Protein AF-A0A4R9PCH0-F1 (afdb_monomer)

Mean predicted aligned error: 2.51 Å

Foldseek 3Di:
DEEAEDAFDDPPDQVVDPDRQPPWDADPNDIHHTCCVRFVVLVVVLVVCVVVCCVVCVPDPDDDDYAYFHDPPHPCCCGPVVVVVVCVVVVNDDPDYDYRHRD

Nearest PDB structures (foldseek):
  1vgy-assembly1_B  TM=9.931E-01  e=7.579E-10  Neisseria meningitidis MC58
  4ppz-assembly1_A  TM=9.938E-01  e=1.295E-09  Neisseria meningitidis MC58
  4h2k-assembly1_A  TM=9.931E-01  e=4.942E-09  Haemophilus influenzae Rd KW20
  3isz-assembly1_B  TM=9.839E-01  e=6.459E-09  Haemophilus influenzae Rd KW20
  4op4-assembly2_B  TM=9.733E-01  e=1.262E-08  Vibrio cholerae O1 biovar El Tor str. N16961

pLDDT: mean 97.54, std 1.46, range [90.94, 98.81]

Radius of gyration: 16.52 Å; Cα contacts (8 Å, |Δi|>4): 116; chains: 1; b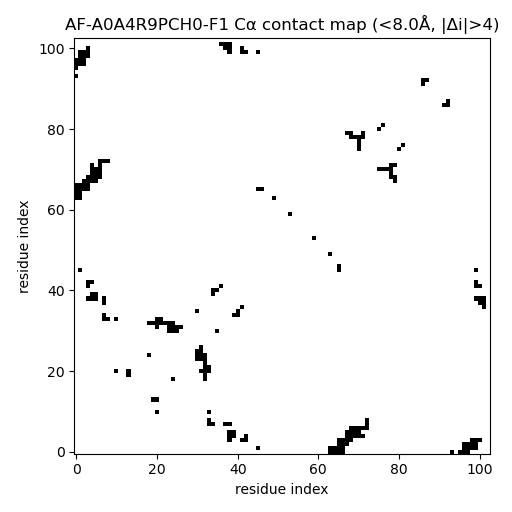ounding box: 38×28×45 Å

Solvent-accessible surface area (backbone atoms only — not comparable to full-atom value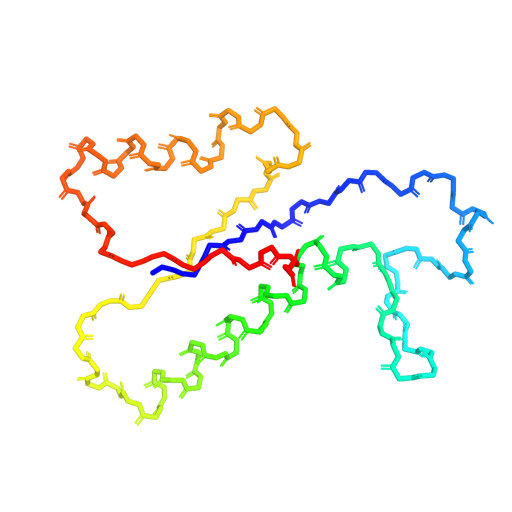s): 6281 Å² total; per-residue (Å²): 62,44,36,44,44,71,46,62,77,84,82,69,66,67,86,78,44,99,54,59,49,88,55,73,43,76,54,98,90,41,71,45,36,75,26,38,66,52,24,46,45,37,49,52,50,51,53,54,50,50,54,53,46,43,72,77,39,78,82,56,85,83,78,88,45,78,47,76,30,68,33,68,88,64,87,37,67,79,25,64,58,41,55,52,50,54,28,57,78,68,68,55,83,78,94,52,78,46,72,40,66,82,128

Sequence (103 aa):
VLLGHTDVVPTGPREAWTSDPFTPQVRDGVLYGRGTADMKGSVAAFVVAAEQFVAAHPDHPGTLAVLLTSDEEGDAIDGVRHVARLFAERGQRIDWCITGEPS

Structure (mmCIF, N/CA/C/O backbone):
data_AF-A0A4R9PCH0-F1
#
_entry.id   AF-A0A4R9PCH0-F1
#
loop_
_atom_site.group_PDB
_atom_site.id
_atom_site.type_symbol
_atom_site.label_atom_id
_atom_site.label_alt_id
_atom_site.label_comp_id
_atom_site.label_asym_id
_atom_site.label_entity_id
_atom_site.label_seq_id
_atom_site.pdbx_PDB_ins_code
_atom_site.Cartn_x
_atom_site.Cartn_y
_atom_site.Cartn_z
_atom_site.occupancy
_atom_site.B_iso_or_equiv
_atom_site.auth_seq_id
_atom_site.auth_comp_id
_atom_site.auth_asym_id
_atom_site.auth_atom_id
_atom_site.pdbx_PDB_model_num
ATOM 1 N N . VAL A 1 1 ? -3.545 -2.744 12.461 1.00 97.94 1 VAL A N 1
ATOM 2 C CA . VAL A 1 1 ? -3.041 -1.780 11.458 1.00 97.94 1 VAL A CA 1
ATOM 3 C C . VAL A 1 1 ? -2.376 -2.548 10.337 1.00 97.94 1 VAL A C 1
ATOM 5 O O . VAL A 1 1 ? -1.593 -3.446 10.622 1.00 97.94 1 VAL A O 1
ATOM 8 N N . LEU A 1 2 ? -2.720 -2.212 9.100 1.00 98.56 2 LEU A N 1
ATOM 9 C CA . LEU A 1 2 ? -2.032 -2.647 7.891 1.00 98.56 2 LEU A CA 1
ATOM 10 C C . LEU A 1 2 ? -1.109 -1.497 7.470 1.00 98.56 2 LEU A C 1
ATOM 12 O O . LEU A 1 2 ? -1.601 -0.422 7.124 1.00 98.56 2 LEU A O 1
ATOM 16 N N . LEU A 1 3 ? 0.202 -1.680 7.618 1.00 98.44 3 LEU A N 1
ATOM 17 C CA . LEU A 1 3 ? 1.213 -0.648 7.391 1.00 98.44 3 LEU A CA 1
ATOM 18 C C . LEU A 1 3 ? 1.875 -0.851 6.029 1.00 98.44 3 LEU A C 1
ATOM 20 O O . LEU A 1 3 ? 2.310 -1.961 5.716 1.00 98.44 3 LEU A O 1
ATOM 24 N N . GLY A 1 4 ? 1.982 0.224 5.253 1.00 98.31 4 GLY A N 1
ATOM 25 C CA . GLY A 1 4 ? 2.769 0.219 4.029 1.00 98.31 4 GLY A CA 1
ATOM 26 C C . GLY A 1 4 ? 3.252 1.590 3.584 1.00 98.31 4 GLY A C 1
ATOM 27 O O . GLY A 1 4 ? 3.003 2.599 4.247 1.00 98.31 4 GLY A O 1
ATOM 28 N N . HIS A 1 5 ? 3.917 1.622 2.437 1.00 98.69 5 HIS A N 1
ATOM 29 C CA . HIS A 1 5 ? 4.430 2.839 1.829 1.00 98.69 5 HIS A CA 1
ATOM 30 C C . HIS A 1 5 ? 4.046 2.940 0.344 1.00 98.69 5 HIS A C 1
ATOM 32 O O . HIS A 1 5 ? 3.584 1.982 -0.281 1.00 98.69 5 HIS A O 1
ATOM 38 N N . THR A 1 6 ? 4.112 4.157 -0.193 1.00 98.44 6 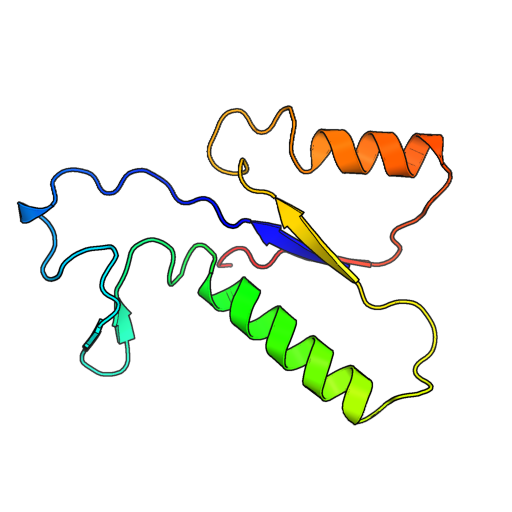THR A N 1
ATOM 39 C CA . THR A 1 6 ? 3.627 4.501 -1.546 1.00 98.44 6 THR A CA 1
ATOM 40 C C . THR A 1 6 ? 4.727 5.022 -2.459 1.00 98.44 6 THR A C 1
ATOM 42 O O . THR A 1 6 ? 4.602 4.939 -3.690 1.00 98.44 6 THR A O 1
ATOM 45 N N . ASP A 1 7 ? 5.788 5.550 -1.857 1.00 98.50 7 ASP A N 1
ATOM 46 C CA . ASP A 1 7 ? 7.060 5.823 -2.497 1.00 98.50 7 ASP A CA 1
ATOM 47 C C . ASP A 1 7 ? 7.719 4.540 -2.986 1.00 98.50 7 ASP A C 1
ATOM 49 O O . ASP A 1 7 ? 7.339 3.429 -2.631 1.00 98.50 7 ASP A O 1
ATOM 53 N N . VAL A 1 8 ? 8.655 4.731 -3.902 1.00 98.69 8 VAL A N 1
ATOM 54 C CA . VAL A 1 8 ? 9.418 3.672 -4.543 1.00 98.69 8 VAL A CA 1
ATOM 55 C C . VAL A 1 8 ? 10.811 4.217 -4.826 1.00 98.69 8 VAL A C 1
ATOM 57 O O . VAL A 1 8 ? 10.943 5.383 -5.219 1.00 98.69 8 VAL A O 1
ATOM 60 N N . VAL A 1 9 ? 11.844 3.383 -4.725 1.00 98.31 9 VAL A N 1
ATOM 61 C CA . VAL A 1 9 ? 13.199 3.779 -5.142 1.00 98.31 9 VAL A CA 1
ATOM 62 C C . VAL A 1 9 ? 13.285 4.214 -6.616 1.00 98.31 9 VAL A C 1
ATOM 64 O O . VAL A 1 9 ? 12.490 3.776 -7.467 1.00 98.31 9 VAL A O 1
ATOM 67 N N . PRO A 1 10 ? 14.309 5.019 -6.977 1.00 98.19 10 PRO A N 1
ATOM 68 C CA . PRO A 1 10 ? 14.590 5.379 -8.360 1.00 98.19 10 PRO A CA 1
ATOM 69 C C . PRO A 1 10 ? 14.629 4.172 -9.310 1.00 98.19 10 PRO A C 1
ATOM 71 O O . PRO A 1 10 ? 15.014 3.050 -8.969 1.00 98.19 10 PRO A O 1
ATOM 74 N N . THR A 1 11 ? 14.239 4.396 -10.562 1.00 97.94 11 THR A N 1
ATOM 75 C CA . THR A 1 11 ? 14.193 3.333 -11.579 1.00 97.94 11 THR A CA 1
ATOM 76 C C . THR A 1 11 ? 15.570 2.946 -12.101 1.00 97.94 11 THR A C 1
ATOM 78 O O . THR A 1 11 ? 15.703 1.903 -12.733 1.00 97.94 11 THR A O 1
ATOM 81 N N . GLY A 1 12 ? 16.581 3.793 -11.892 1.00 97.81 12 GLY A N 1
ATOM 82 C CA . GLY A 1 12 ? 17.801 3.747 -12.691 1.00 97.81 12 GLY A CA 1
ATOM 83 C C . GLY A 1 12 ? 17.522 4.082 -14.169 1.00 97.81 12 GLY A C 1
ATOM 84 O O . GLY A 1 12 ? 16.466 4.654 -14.479 1.00 97.81 12 GLY A O 1
ATOM 85 N N . PRO A 1 13 ? 18.452 3.740 -15.079 1.00 97.81 13 PRO A N 1
ATOM 86 C CA . PRO A 1 13 ? 18.311 3.999 -16.512 1.00 97.81 13 PRO A CA 1
ATOM 87 C C . PRO A 1 13 ? 17.106 3.261 -17.108 1.00 97.81 13 PRO A C 1
ATOM 89 O O . PRO A 1 13 ? 16.959 2.052 -16.932 1.00 97.81 13 PRO A O 1
ATOM 92 N N . ARG A 1 14 ? 16.227 3.980 -17.815 1.00 96.56 14 ARG A N 1
ATOM 93 C CA . ARG A 1 14 ? 14.967 3.430 -18.355 1.00 96.56 14 ARG A CA 1
ATOM 94 C C . ARG A 1 14 ? 15.209 2.387 -19.445 1.00 96.56 14 ARG A C 1
ATOM 96 O O . ARG A 1 14 ? 14.455 1.432 -19.551 1.00 96.56 14 ARG A O 1
ATOM 103 N N . GLU A 1 15 ? 16.273 2.548 -20.215 1.00 97.38 15 GLU A N 1
ATOM 104 C CA . GLU A 1 15 ? 16.714 1.642 -21.274 1.00 97.38 15 GLU A CA 1
ATOM 105 C C . GLU A 1 15 ? 17.184 0.274 -20.760 1.00 97.38 15 GLU A C 1
ATOM 107 O O . GLU A 1 15 ? 17.218 -0.686 -21.525 1.00 97.38 15 GLU A O 1
ATOM 112 N N . ALA A 1 16 ? 17.517 0.165 -19.468 1.00 97.88 16 ALA A N 1
ATOM 113 C CA . ALA A 1 16 ? 17.840 -1.112 -18.836 1.00 97.88 16 ALA A CA 1
ATOM 114 C C . ALA A 1 16 ? 16.584 -1.938 -18.501 1.00 97.88 16 ALA A C 1
ATOM 116 O O . ALA A 1 16 ? 16.692 -3.118 -18.167 1.00 97.88 16 ALA A O 1
ATOM 117 N N . TRP A 1 17 ? 15.392 -1.338 -18.586 1.00 98.19 17 TRP A N 1
ATOM 118 C CA . TRP A 1 17 ? 14.133 -2.034 -18.367 1.00 98.19 17 TRP A CA 1
ATOM 119 C C . TRP A 1 17 ? 13.598 -2.644 -19.663 1.00 98.19 17 TRP A C 1
ATOM 121 O O . TRP A 1 17 ? 13.594 -2.019 -20.719 1.00 98.19 17 TRP A O 1
ATOM 131 N N . THR A 1 18 ? 13.039 -3.851 -19.567 1.00 97.56 18 THR A N 1
ATOM 132 C CA . THR A 1 18 ? 12.344 -4.512 -20.689 1.00 97.56 18 THR A CA 1
ATOM 133 C C . THR A 1 18 ? 11.020 -3.823 -21.062 1.00 97.56 18 THR A C 1
ATOM 135 O O . THR A 1 18 ? 10.530 -3.975 -22.176 1.00 97.56 18 THR A O 1
ATOM 138 N N . SER A 1 19 ? 10.423 -3.072 -20.134 1.00 96.88 19 SER A N 1
ATOM 139 C CA . SER A 1 19 ? 9.218 -2.254 -20.327 1.00 96.88 19 SER A CA 1
ATOM 140 C C . SER A 1 19 ? 9.308 -1.005 -19.457 1.00 96.88 19 SER A C 1
ATOM 142 O O . SER A 1 19 ? 10.003 -1.033 -18.446 1.00 96.88 19 SER A O 1
ATOM 144 N N . ASP A 1 20 ? 8.583 0.064 -19.794 1.00 97.88 20 ASP A N 1
ATOM 145 C CA . ASP A 1 20 ? 8.582 1.281 -18.970 1.00 97.88 20 ASP A CA 1
ATOM 146 C C . ASP A 1 20 ? 8.255 0.945 -17.492 1.00 97.88 20 ASP A C 1
ATOM 148 O O . ASP A 1 20 ? 7.257 0.269 -17.229 1.00 97.88 20 ASP A O 1
ATOM 152 N N . PRO A 1 21 ? 9.085 1.380 -16.522 1.00 98.31 21 PRO A N 1
ATOM 153 C CA . PRO A 1 21 ? 8.947 0.995 -15.116 1.00 98.31 21 PRO A CA 1
ATOM 154 C C . PRO A 1 21 ? 7.641 1.465 -14.470 1.00 98.31 21 PRO A C 1
ATOM 156 O O . PRO A 1 21 ? 7.232 0.902 -13.459 1.00 98.31 21 PRO A O 1
ATOM 159 N N . PHE A 1 22 ? 6.980 2.480 -15.023 1.00 98.19 22 PHE A N 1
ATOM 160 C CA . PHE A 1 22 ? 5.728 3.026 -14.503 1.00 98.19 22 PHE A CA 1
ATOM 161 C C . PHE A 1 22 ? 4.524 2.705 -15.393 1.00 98.19 22 PHE A C 1
ATOM 163 O O . PHE A 1 22 ? 3.415 3.154 -15.111 1.00 98.19 22 PHE A O 1
ATOM 170 N N . THR A 1 23 ? 4.721 1.885 -16.426 1.00 98.06 23 THR A N 1
ATOM 171 C CA . THR A 1 23 ? 3.644 1.283 -17.214 1.00 98.06 23 THR A CA 1
ATOM 172 C C . THR A 1 23 ? 3.578 -0.206 -16.876 1.00 98.06 23 THR A C 1
ATOM 174 O O . THR A 1 23 ? 4.323 -0.994 -17.465 1.00 98.06 23 THR A O 1
ATOM 177 N N . PRO A 1 24 ? 2.737 -0.617 -15.910 1.00 97.31 24 PRO A N 1
ATOM 178 C CA . PRO A 1 24 ? 2.718 -1.996 -15.442 1.00 97.31 24 PRO A CA 1
ATOM 179 C C . PRO A 1 24 ? 2.350 -2.966 -16.571 1.00 97.31 24 PRO A C 1
ATOM 181 O O . PRO A 1 24 ? 1.399 -2.733 -17.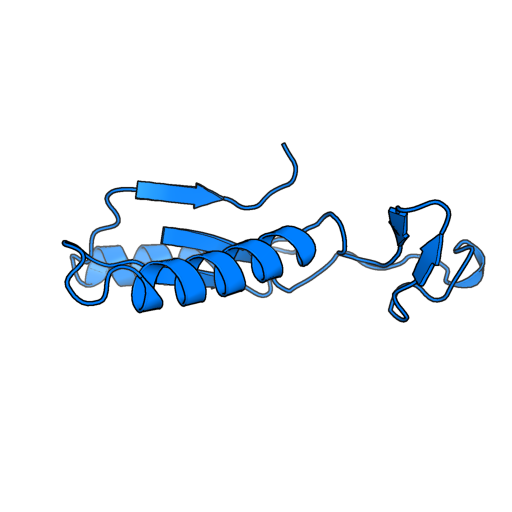318 1.00 97.31 24 PRO A O 1
ATOM 184 N N . GLN A 1 25 ? 3.091 -4.068 -16.682 1.00 98.12 25 GLN A N 1
ATOM 185 C CA . GLN A 1 25 ? 2.845 -5.112 -17.680 1.00 98.12 25 GLN A CA 1
ATOM 186 C C . GLN A 1 25 ? 2.851 -6.495 -17.046 1.00 98.12 25 GLN A C 1
ATOM 188 O O . GLN A 1 25 ? 3.746 -6.822 -16.270 1.00 98.12 25 GLN A O 1
ATOM 193 N N . VAL A 1 26 ? 1.892 -7.334 -17.434 1.00 98.31 26 VAL A N 1
ATOM 194 C CA . VAL A 1 26 ? 1.900 -8.755 -17.081 1.00 98.31 26 VAL A CA 1
ATOM 195 C C . VAL A 1 26 ? 2.626 -9.531 -18.177 1.00 98.31 26 VAL A C 1
ATOM 197 O O . VAL A 1 26 ? 2.232 -9.462 -19.341 1.00 98.31 26 VAL A O 1
ATOM 200 N N . ARG A 1 27 ? 3.675 -10.273 -17.815 1.00 97.69 27 ARG A N 1
ATOM 201 C CA . ARG A 1 27 ? 4.385 -11.202 -18.709 1.00 97.69 27 ARG A CA 1
ATOM 202 C C . ARG A 1 27 ? 4.537 -12.538 -18.003 1.00 97.69 27 ARG A C 1
ATOM 204 O O . ARG A 1 27 ? 4.955 -12.562 -16.851 1.00 97.69 27 ARG A O 1
ATOM 211 N N . ASP A 1 28 ? 4.139 -13.617 -18.668 1.00 97.19 28 ASP A N 1
ATOM 212 C CA . ASP A 1 28 ? 4.207 -14.984 -18.131 1.00 97.19 28 ASP A CA 1
ATOM 213 C C . ASP A 1 28 ? 3.594 -15.123 -16.721 1.00 97.19 28 ASP A C 1
ATOM 215 O O . ASP A 1 28 ? 4.110 -15.819 -15.852 1.00 97.19 28 ASP A O 1
ATOM 219 N N . GLY A 1 29 ? 2.483 -14.414 -16.480 1.00 97.69 29 GLY A N 1
ATOM 220 C CA . GLY A 1 29 ? 1.773 -14.409 -15.194 1.00 97.69 29 GLY A CA 1
ATOM 221 C C . GLY A 1 29 ? 2.383 -13.514 -14.108 1.00 97.69 29 GLY A C 1
ATOM 222 O O . GLY A 1 29 ? 1.835 -13.451 -13.012 1.00 97.69 29 GLY A O 1
ATOM 223 N N . VAL A 1 30 ? 3.469 -12.790 -14.395 1.00 98.19 30 VAL A N 1
ATOM 224 C CA . VAL A 1 30 ? 4.159 -11.907 -13.444 1.00 98.19 30 VAL A CA 1
ATOM 225 C C . VAL A 1 30 ? 3.904 -10.439 -13.786 1.00 98.19 30 VAL A C 1
ATOM 227 O O . VAL A 1 30 ? 4.035 -10.033 -14.940 1.00 98.19 30 VAL A O 1
ATOM 230 N N . LEU A 1 31 ? 3.553 -9.628 -12.781 1.00 98.50 31 LEU A N 1
ATOM 231 C CA . LEU A 1 31 ? 3.343 -8.184 -12.917 1.00 98.50 31 LEU A CA 1
ATOM 232 C C . LEU A 1 31 ? 4.662 -7.413 -12.745 1.00 98.50 31 LEU A C 1
ATOM 234 O O . LEU A 1 31 ? 5.205 -7.305 -11.644 1.00 98.50 31 LEU A O 1
ATOM 238 N N . TYR A 1 32 ? 5.141 -6.821 -13.832 1.00 98.56 32 TYR A N 1
ATOM 239 C CA . TYR A 1 32 ? 6.354 -6.013 -13.868 1.00 98.56 32 TYR A CA 1
ATOM 240 C C . TYR A 1 32 ? 6.040 -4.521 -13.780 1.00 98.56 32 TYR A C 1
ATOM 242 O O . TYR A 1 32 ? 5.165 -4.019 -14.482 1.00 98.56 32 TYR A O 1
ATOM 250 N N . GLY A 1 33 ? 6.809 -3.817 -12.954 1.00 98.44 33 GLY A N 1
ATOM 251 C CA . GLY A 1 33 ? 6.761 -2.370 -12.765 1.00 98.44 33 GLY A CA 1
ATOM 252 C C . GLY A 1 33 ? 7.494 -1.985 -11.480 1.00 98.44 33 GLY A C 1
ATOM 253 O O . GLY A 1 33 ? 7.627 -2.796 -10.563 1.00 98.44 33 GLY A O 1
ATOM 254 N N . ARG A 1 34 ? 7.991 -0.752 -11.387 1.00 98.69 34 ARG A N 1
ATOM 255 C CA . ARG A 1 34 ? 8.594 -0.247 -10.155 1.00 98.69 34 ARG A CA 1
ATOM 256 C C . ARG A 1 34 ? 7.524 -0.181 -9.063 1.00 98.69 34 ARG A C 1
ATOM 258 O O . ARG A 1 34 ? 6.508 0.505 -9.188 1.00 98.69 34 ARG A O 1
ATOM 265 N N . GLY A 1 35 ? 7.808 -0.905 -7.991 1.00 98.50 35 GLY A N 1
ATOM 266 C CA . GLY A 1 35 ? 6.992 -1.015 -6.795 1.00 98.50 35 GLY A CA 1
ATOM 267 C C . GLY A 1 35 ? 5.851 -2.019 -6.868 1.00 98.50 35 GLY A C 1
ATOM 268 O O . GLY A 1 35 ? 4.989 -2.010 -5.998 1.00 98.50 35 GLY A O 1
ATOM 269 N N . THR A 1 36 ? 5.820 -2.897 -7.878 1.00 98.38 36 THR A N 1
ATOM 270 C CA . THR A 1 36 ? 4.828 -3.984 -7.917 1.00 98.38 36 THR A CA 1
ATOM 271 C C . THR A 1 36 ? 5.014 -4.959 -6.755 1.00 98.38 36 THR A C 1
ATOM 273 O O . THR A 1 36 ? 4.028 -5.318 -6.119 1.00 98.38 36 THR A O 1
ATOM 276 N N . ALA A 1 37 ? 6.260 -5.333 -6.449 1.00 98.19 37 ALA A N 1
ATOM 277 C CA . ALA A 1 37 ? 6.610 -6.115 -5.262 1.00 98.19 37 ALA A CA 1
ATOM 278 C C . ALA A 1 37 ? 6.791 -5.243 -4.009 1.00 98.19 37 ALA A C 1
ATOM 280 O O . ALA A 1 37 ? 6.398 -5.660 -2.927 1.00 98.19 37 ALA A O 1
ATOM 281 N N . ASP A 1 38 ? 7.338 -4.037 -4.182 1.00 98.56 38 ASP A N 1
ATOM 282 C CA . ASP A 1 38 ? 7.821 -3.179 -3.097 1.00 98.56 38 ASP A CA 1
ATOM 283 C C . ASP A 1 38 ? 7.226 -1.751 -3.153 1.00 98.56 38 ASP A C 1
ATOM 285 O O . ASP A 1 38 ? 7.695 -0.875 -3.878 1.00 98.56 38 ASP A O 1
ATOM 289 N N . MET A 1 39 ? 6.087 -1.495 -2.515 1.00 98.50 39 MET A N 1
ATOM 290 C CA . MET A 1 39 ? 5.182 -2.493 -1.927 1.00 98.50 39 MET A CA 1
ATOM 291 C C . MET A 1 39 ? 3.723 -2.290 -2.362 1.00 98.50 39 MET A C 1
ATOM 293 O O . MET A 1 39 ? 2.772 -2.666 -1.671 1.00 98.50 39 MET A O 1
ATOM 297 N N . LYS A 1 40 ? 3.506 -1.694 -3.544 1.00 98.75 40 LYS A N 1
ATOM 298 C CA . LYS A 1 40 ? 2.164 -1.329 -4.036 1.00 98.75 40 LYS A CA 1
ATOM 299 C C . LYS A 1 40 ? 1.252 -2.537 -4.220 1.00 98.75 40 LYS A C 1
ATOM 301 O O . LYS A 1 40 ? 0.043 -2.397 -4.046 1.00 98.75 40 LYS A O 1
ATOM 306 N N . GLY A 1 41 ? 1.806 -3.708 -4.542 1.00 98.56 41 GLY A N 1
ATOM 307 C CA . GLY A 1 41 ? 1.048 -4.960 -4.579 1.00 98.56 41 GLY A CA 1
ATOM 308 C C . GLY A 1 41 ? 0.410 -5.279 -3.225 1.00 98.56 41 GLY A C 1
ATOM 309 O O . GLY A 1 41 ? -0.798 -5.504 -3.149 1.00 98.56 41 GLY A O 1
ATOM 310 N N . SER A 1 42 ? 1.192 -5.203 -2.148 1.00 98.50 42 SER A N 1
ATOM 311 C CA . SER A 1 42 ? 0.716 -5.422 -0.779 1.00 98.50 42 SER A CA 1
ATOM 312 C C . SER A 1 42 ? -0.264 -4.345 -0.322 1.00 98.50 42 SER A C 1
ATOM 314 O O . SER A 1 42 ? -1.290 -4.672 0.271 1.00 98.50 42 SER A O 1
ATOM 316 N N . VAL A 1 43 ? -0.019 -3.069 -0.649 1.00 98.69 43 VAL A N 1
ATOM 317 C CA . VAL A 1 43 ? -0.969 -1.979 -0.351 1.00 98.69 43 VAL A CA 1
ATOM 318 C C . VAL A 1 43 ? -2.315 -2.223 -1.038 1.00 98.69 43 VAL A C 1
ATOM 320 O O . VAL A 1 43 ? -3.358 -2.107 -0.395 1.00 98.69 43 VAL A O 1
ATOM 323 N N . ALA A 1 44 ? -2.314 -2.617 -2.315 1.00 98.62 44 ALA A N 1
ATOM 324 C CA . ALA A 1 44 ? -3.541 -2.957 -3.030 1.00 98.62 44 ALA A CA 1
ATOM 325 C C . ALA A 1 44 ? -4.263 -4.154 -2.387 1.00 98.62 44 ALA A C 1
ATOM 327 O O . ALA A 1 44 ? -5.474 -4.098 -2.172 1.00 98.62 44 ALA A O 1
ATOM 328 N N . ALA A 1 45 ? -3.524 -5.207 -2.021 1.00 98.69 45 ALA A N 1
ATOM 329 C CA . ALA A 1 45 ? -4.082 -6.372 -1.339 1.00 98.69 45 ALA A CA 1
ATOM 330 C C . ALA A 1 45 ? -4.704 -6.008 0.020 1.00 98.69 4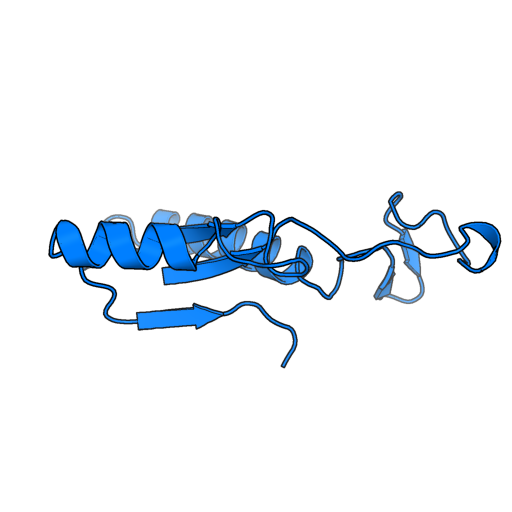5 ALA A C 1
ATOM 332 O O . ALA A 1 45 ? -5.801 -6.465 0.332 1.00 98.69 45 ALA A O 1
ATOM 333 N N . PHE A 1 46 ? -4.049 -5.149 0.806 1.00 98.62 46 PHE A N 1
ATOM 334 C CA . PHE A 1 46 ? -4.559 -4.663 2.089 1.00 98.62 46 PHE A CA 1
ATOM 335 C C . PHE A 1 46 ? -5.856 -3.873 1.954 1.00 98.62 46 PHE A C 1
ATOM 337 O O . PHE A 1 46 ? -6.783 -4.115 2.725 1.00 98.62 46 PHE A O 1
ATOM 344 N N . VAL A 1 47 ? -5.941 -2.955 0.988 1.00 98.62 47 VAL A N 1
ATOM 345 C CA . VAL A 1 47 ? -7.156 -2.157 0.765 1.00 98.62 47 VAL A CA 1
ATOM 346 C C . VAL A 1 47 ? -8.321 -3.063 0.374 1.00 98.62 47 VAL A C 1
ATOM 348 O O . VAL A 1 47 ? -9.356 -3.032 1.033 1.00 98.62 47 VAL A O 1
ATOM 351 N N . VAL A 1 48 ? -8.126 -3.936 -0.619 1.00 98.81 48 VAL A N 1
ATOM 352 C CA . VAL A 1 48 ? -9.176 -4.859 -1.076 1.00 98.81 48 VAL A CA 1
ATOM 353 C C . VAL A 1 48 ? -9.605 -5.813 0.042 1.00 98.81 48 VAL A C 1
ATOM 355 O O . VAL A 1 48 ? -10.798 -6.043 0.233 1.00 98.81 48 VAL A O 1
ATOM 358 N N . ALA A 1 49 ? -8.660 -6.346 0.822 1.00 98.69 49 ALA A N 1
ATOM 359 C CA . ALA A 1 49 ? -8.976 -7.209 1.956 1.00 98.69 49 ALA A CA 1
ATOM 360 C C . ALA A 1 49 ? -9.755 -6.464 3.050 1.00 98.69 49 ALA A C 1
ATOM 362 O O . ALA A 1 49 ? -10.700 -7.021 3.605 1.00 98.69 49 ALA A O 1
ATOM 363 N N . ALA A 1 50 ? -9.397 -5.211 3.348 1.00 98.56 50 ALA A N 1
ATOM 364 C CA . ALA A 1 50 ? -10.109 -4.394 4.325 1.00 98.56 50 ALA A CA 1
ATOM 365 C C . ALA A 1 50 ? -11.545 -4.088 3.874 1.00 98.56 50 ALA A C 1
ATOM 367 O O . ALA A 1 50 ? -12.473 -4.248 4.665 1.00 98.56 50 ALA A O 1
ATOM 368 N N . GLU A 1 51 ? -11.740 -3.715 2.606 1.00 98.69 51 GLU A N 1
ATOM 369 C CA . GLU A 1 51 ? -13.067 -3.488 2.019 1.00 98.69 51 GLU A CA 1
ATOM 370 C C . GLU A 1 51 ? -13.937 -4.747 2.096 1.00 98.69 51 GLU A C 1
ATOM 372 O O . GLU A 1 51 ? -15.067 -4.698 2.586 1.00 98.69 51 GLU A O 1
ATOM 377 N N . GLN A 1 52 ? -13.400 -5.892 1.664 1.00 98.81 52 GLN A N 1
ATOM 378 C CA . GLN A 1 52 ? -14.111 -7.172 1.697 1.00 98.81 52 GLN A CA 1
ATOM 379 C C . GLN A 1 52 ? -14.435 -7.612 3.128 1.00 98.81 52 GLN A C 1
ATOM 381 O O . GLN A 1 52 ? -15.546 -8.074 3.390 1.00 98.81 52 GLN A O 1
ATOM 386 N N . PHE A 1 53 ? -13.495 -7.445 4.062 1.00 98.75 53 PHE A N 1
ATOM 387 C CA . PHE A 1 53 ? -13.688 -7.801 5.464 1.00 98.75 53 PHE A CA 1
ATOM 388 C C . PHE A 1 53 ? -14.781 -6.955 6.120 1.00 98.75 53 PHE A C 1
ATOM 390 O O . PHE A 1 53 ? -15.686 -7.514 6.732 1.00 98.75 53 PHE A O 1
ATOM 397 N N . VAL A 1 54 ? -14.740 -5.628 5.962 1.00 98.50 54 VAL A N 1
ATOM 398 C CA . VAL A 1 54 ? -15.748 -4.725 6.544 1.00 98.50 54 VAL A CA 1
ATOM 399 C C . VAL A 1 54 ? -17.124 -4.968 5.924 1.00 98.50 54 VAL A C 1
ATOM 401 O O . VAL A 1 54 ? -18.121 -4.976 6.641 1.00 98.50 54 VAL A O 1
ATOM 404 N N . ALA A 1 55 ? -17.198 -5.233 4.615 1.00 98.69 55 ALA A N 1
ATOM 405 C CA . ALA A 1 55 ? -18.458 -5.573 3.956 1.00 98.69 55 ALA A CA 1
ATOM 406 C C . ALA A 1 55 ? -19.056 -6.896 4.469 1.00 98.69 55 ALA A C 1
ATOM 408 O O . ALA A 1 55 ? -20.269 -6.993 4.651 1.00 98.69 55 ALA A O 1
ATOM 409 N N . ALA A 1 56 ? -18.220 -7.910 4.713 1.00 98.81 56 ALA A N 1
ATOM 410 C CA . ALA A 1 56 ? -18.652 -9.206 5.239 1.00 98.81 56 ALA A CA 1
ATOM 411 C C . ALA A 1 56 ? -18.946 -9.181 6.752 1.00 98.81 56 ALA A C 1
ATOM 413 O O . ALA A 1 56 ? -19.751 -9.976 7.240 1.00 98.81 56 ALA A O 1
ATOM 414 N N . HIS A 1 57 ? -18.302 -8.277 7.493 1.00 98.69 57 HIS A N 1
ATOM 415 C CA . HIS A 1 57 ? -18.364 -8.180 8.949 1.00 98.69 57 HIS A CA 1
ATOM 416 C C . HIS A 1 57 ? -18.567 -6.721 9.403 1.00 98.69 57 HIS A C 1
ATOM 418 O O . HIS A 1 57 ? -17.677 -6.153 10.038 1.00 98.69 57 HIS A O 1
ATOM 424 N N . PRO A 1 58 ? -19.727 -6.098 9.120 1.00 98.25 58 PRO A N 1
ATOM 425 C CA . PRO A 1 58 ? -19.954 -4.676 9.407 1.00 98.25 58 PRO A CA 1
ATOM 426 C C . PRO A 1 58 ? -19.892 -4.333 10.904 1.00 98.25 58 PRO A C 1
ATOM 428 O O . PRO A 1 58 ? -19.515 -3.221 11.259 1.00 98.25 58 PRO A O 1
ATOM 431 N N . ASP A 1 59 ? -20.200 -5.300 11.773 1.00 98.31 59 ASP A N 1
ATOM 432 C CA . ASP A 1 59 ? -20.160 -5.162 13.234 1.00 98.31 59 ASP A CA 1
ATOM 433 C C . ASP A 1 59 ? -18.898 -5.795 13.851 1.00 98.31 59 ASP A C 1
ATOM 435 O O . ASP A 1 59 ? -18.917 -6.258 14.997 1.00 98.31 59 ASP A O 1
ATOM 439 N N . HIS A 1 60 ? -17.801 -5.900 13.089 1.00 98.44 60 HIS A N 1
ATOM 440 C CA . HIS A 1 60 ? -16.569 -6.486 13.612 1.00 98.44 60 HIS A CA 1
ATOM 441 C C . HIS A 1 60 ? -16.092 -5.729 14.870 1.00 98.44 60 HIS A C 1
ATOM 443 O O . HIS A 1 60 ? -16.141 -4.497 14.923 1.00 98.44 60 HIS A O 1
ATOM 449 N N . PRO A 1 61 ? -15.585 -6.428 15.900 1.00 97.81 61 PRO A N 1
ATOM 450 C CA . PRO A 1 61 ? -15.031 -5.754 17.063 1.00 97.81 61 PRO A CA 1
ATOM 451 C C . PRO A 1 61 ? -13.714 -5.044 16.707 1.00 97.81 61 PRO A C 1
ATOM 453 O O . PRO A 1 61 ? -12.968 -5.472 15.823 1.00 97.81 61 PRO A O 1
ATOM 456 N N . GLY A 1 62 ? -13.400 -3.978 17.442 1.00 96.88 62 GLY A N 1
ATOM 457 C CA . GLY A 1 62 ? -12.145 -3.236 17.300 1.00 96.88 62 GLY A CA 1
ATOM 458 C C . GLY A 1 62 ? -12.080 -2.334 16.063 1.00 96.88 62 GLY A C 1
ATOM 459 O O . GLY A 1 62 ? -13.093 -1.981 15.468 1.00 96.88 62 GLY A O 1
ATOM 460 N N . THR A 1 63 ? -10.864 -1.929 15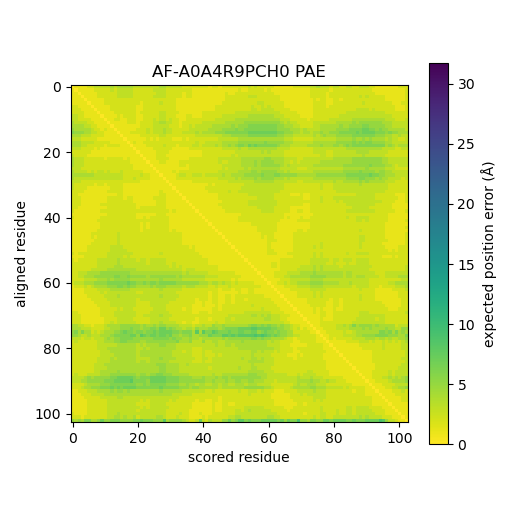.693 1.00 97.56 63 THR A N 1
ATOM 461 C CA . THR A 1 63 ? -10.616 -1.006 14.576 1.00 97.56 63 THR A CA 1
ATOM 462 C C . THR A 1 63 ? -9.627 -1.615 13.592 1.00 97.56 63 THR A C 1
ATOM 464 O O . THR A 1 63 ? -8.481 -1.906 13.945 1.00 97.56 63 THR A O 1
ATOM 467 N N . LEU A 1 64 ? -10.051 -1.756 12.336 1.00 98.12 64 LEU A N 1
ATOM 468 C CA . LEU A 1 64 ? -9.152 -2.004 11.216 1.00 98.12 64 LEU A CA 1
ATOM 469 C C . LEU A 1 64 ? -8.721 -0.655 10.632 1.00 98.12 64 LEU A C 1
ATOM 471 O O . LEU A 1 64 ? -9.554 0.197 10.345 1.00 98.12 64 LEU A O 1
ATOM 475 N N . ALA A 1 65 ? -7.416 -0.453 10.475 1.00 97.56 65 ALA A N 1
ATOM 476 C CA . ALA A 1 65 ? -6.857 0.779 9.930 1.00 97.56 65 ALA A CA 1
ATOM 477 C C . ALA A 1 65 ? -5.720 0.461 8.961 1.00 97.56 65 ALA A C 1
ATOM 479 O O . ALA A 1 65 ? -4.906 -0.427 9.240 1.00 97.56 65 ALA A O 1
ATOM 480 N N . VAL A 1 66 ? -5.657 1.217 7.867 1.00 97.81 66 VAL A N 1
ATOM 481 C CA . VAL A 1 66 ? -4.535 1.241 6.927 1.00 97.81 66 VAL A CA 1
ATOM 482 C C . VAL A 1 66 ? -3.713 2.493 7.225 1.00 97.81 66 VAL A C 1
ATOM 484 O O . VAL A 1 66 ? -4.265 3.592 7.280 1.00 97.81 66 VAL A O 1
ATOM 487 N N . LEU A 1 67 ? -2.412 2.329 7.455 1.00 98.06 67 LEU A N 1
ATOM 488 C CA . LEU A 1 67 ? -1.478 3.426 7.689 1.00 98.06 67 LEU A CA 1
ATOM 489 C C . LEU A 1 67 ? -0.457 3.439 6.553 1.00 98.06 67 LEU A C 1
ATOM 491 O O . LEU A 1 67 ? 0.223 2.440 6.340 1.00 98.06 67 LEU A O 1
ATOM 495 N N . LEU A 1 68 ? -0.363 4.559 5.834 1.00 98.12 68 LEU A N 1
ATOM 496 C CA . LEU A 1 68 ? 0.528 4.708 4.685 1.00 98.12 68 LEU A CA 1
ATOM 497 C C . LEU A 1 68 ? 1.518 5.849 4.896 1.00 98.12 68 LEU A C 1
ATOM 499 O O . LEU A 1 68 ? 1.173 6.877 5.481 1.00 98.12 68 LEU A O 1
ATOM 503 N N . THR A 1 69 ? 2.728 5.678 4.372 1.00 98.31 69 THR A N 1
ATOM 504 C CA . THR A 1 69 ? 3.715 6.751 4.234 1.00 98.31 69 THR A CA 1
ATOM 505 C C . THR A 1 69 ? 4.183 6.893 2.782 1.00 98.31 69 THR A C 1
ATOM 507 O O . THR A 1 69 ? 3.850 6.071 1.927 1.00 98.31 69 THR A O 1
ATOM 510 N N . SER A 1 70 ? 4.884 7.980 2.481 1.00 98.00 70 SER A N 1
ATOM 511 C CA . SER A 1 70 ? 5.443 8.274 1.154 1.00 98.00 70 SER A CA 1
ATOM 512 C C . SER A 1 70 ? 6.941 8.580 1.220 1.00 98.00 70 SER A C 1
ATOM 514 O O . SER A 1 70 ? 7.458 9.273 0.348 1.00 98.00 70 SER A O 1
ATOM 516 N N . ASP A 1 71 ? 7.586 8.181 2.309 1.00 97.31 71 ASP A N 1
ATOM 517 C CA . ASP A 1 71 ? 9.021 8.316 2.548 1.00 97.31 71 ASP A CA 1
ATOM 518 C C . ASP A 1 71 ? 9.423 7.207 3.528 1.00 97.31 71 ASP A C 1
ATOM 520 O O . ASP A 1 71 ? 9.635 7.442 4.718 1.00 97.31 71 ASP A O 1
ATOM 524 N N . GLU A 1 72 ? 9.369 5.968 3.052 1.00 97.69 72 GLU A N 1
ATOM 525 C CA . GLU A 1 72 ? 9.932 4.802 3.741 1.00 97.69 72 GLU A CA 1
ATOM 526 C C . GLU A 1 72 ? 11.354 4.544 3.231 1.00 97.69 72 GLU A C 1
ATOM 528 O O . GLU A 1 72 ? 12.271 4.379 4.033 1.00 97.69 72 GLU A O 1
ATOM 533 N N . GLU A 1 73 ? 11.543 4.675 1.917 1.00 97.00 73 GLU A N 1
ATOM 534 C CA . GLU A 1 73 ? 12.775 4.337 1.199 1.00 97.00 73 GLU A CA 1
ATOM 535 C C . GLU A 1 73 ? 13.853 5.436 1.284 1.00 97.00 73 GLU A C 1
ATOM 537 O O . GLU A 1 73 ? 15.009 5.232 0.899 1.00 97.00 73 GLU A O 1
ATOM 542 N N . GLY A 1 74 ? 13.467 6.643 1.713 1.00 95.25 74 GLY A N 1
ATOM 543 C CA . GLY A 1 74 ? 14.349 7.799 1.868 1.00 95.25 74 GLY A CA 1
ATOM 544 C C . GLY A 1 74 ? 14.929 7.930 3.279 1.00 95.25 74 GLY A C 1
ATOM 545 O O . GLY A 1 74 ? 15.418 6.971 3.874 1.00 95.25 74 GLY A O 1
ATOM 546 N N . ASP A 1 75 ? 14.909 9.148 3.828 1.00 93.94 75 ASP A N 1
ATOM 547 C CA . ASP A 1 75 ? 15.425 9.407 5.184 1.00 93.94 75 ASP A CA 1
ATOM 548 C C . ASP A 1 75 ? 14.437 8.941 6.275 1.00 93.94 75 ASP A C 1
ATOM 550 O O . ASP A 1 75 ? 14.823 8.737 7.435 1.00 93.94 75 ASP A O 1
ATOM 554 N N . ALA A 1 76 ? 13.155 8.787 5.916 1.00 92.88 76 ALA A N 1
ATOM 555 C CA . ALA A 1 76 ? 12.077 8.259 6.752 1.00 92.88 76 ALA A CA 1
ATOM 556 C C . ALA A 1 76 ? 11.882 8.988 8.097 1.00 92.88 76 ALA A C 1
ATOM 558 O O . ALA A 1 76 ? 11.472 8.402 9.112 1.00 92.88 76 ALA A O 1
ATOM 559 N N . ILE A 1 77 ? 12.174 10.292 8.139 1.00 92.38 77 ILE A N 1
ATOM 560 C CA . ILE A 1 77 ? 12.104 11.105 9.367 1.00 92.38 77 ILE A CA 1
ATOM 561 C C . ILE A 1 77 ? 10.707 11.678 9.638 1.00 92.38 77 ILE A C 1
ATOM 563 O O . ILE A 1 77 ? 10.291 11.747 10.803 1.00 92.38 77 ILE A O 1
ATOM 567 N N . ASP A 1 78 ? 9.969 12.014 8.577 1.00 94.56 78 ASP A N 1
ATOM 568 C CA . ASP A 1 78 ? 8.665 12.691 8.642 1.00 94.56 78 ASP A CA 1
ATOM 569 C C . ASP A 1 78 ? 7.480 11.761 8.324 1.00 94.56 78 ASP A C 1
ATOM 571 O O . ASP A 1 78 ? 6.321 12.162 8.418 1.00 94.56 78 ASP A O 1
ATOM 575 N N . GLY A 1 79 ? 7.762 10.493 8.009 1.00 95.62 79 GLY A N 1
ATOM 576 C CA . GLY A 1 79 ? 6.768 9.457 7.744 1.00 95.62 79 GLY A CA 1
ATOM 577 C C . GLY A 1 79 ? 6.224 8.782 9.008 1.00 95.62 79 GLY A C 1
ATOM 578 O O . GLY A 1 79 ? 5.752 9.418 9.957 1.00 95.62 79 GLY A O 1
ATOM 579 N N . VAL A 1 80 ? 6.306 7.449 9.050 1.00 95.25 80 VAL A N 1
ATOM 580 C CA . VAL A 1 80 ? 5.752 6.615 10.139 1.00 95.25 80 VAL A CA 1
ATOM 581 C C . VAL A 1 80 ? 6.269 7.036 11.521 1.00 95.25 80 VAL A C 1
ATOM 583 O O . VAL A 1 80 ? 5.518 7.003 12.496 1.00 95.25 80 VAL A O 1
ATOM 586 N N . ARG A 1 81 ? 7.519 7.513 11.620 1.00 94.56 81 ARG A N 1
ATOM 587 C CA . ARG A 1 81 ? 8.100 8.023 12.877 1.00 94.56 81 ARG A CA 1
ATOM 588 C C . ARG A 1 81 ? 7.353 9.232 13.438 1.00 94.56 81 ARG A C 1
ATOM 590 O O . ARG A 1 81 ? 7.236 9.367 14.656 1.00 94.56 81 ARG A O 1
ATOM 597 N N . HIS A 1 82 ? 6.870 10.132 12.585 1.00 95.88 82 HIS A N 1
ATOM 598 C CA . HIS A 1 82 ? 6.064 11.269 13.024 1.00 95.88 8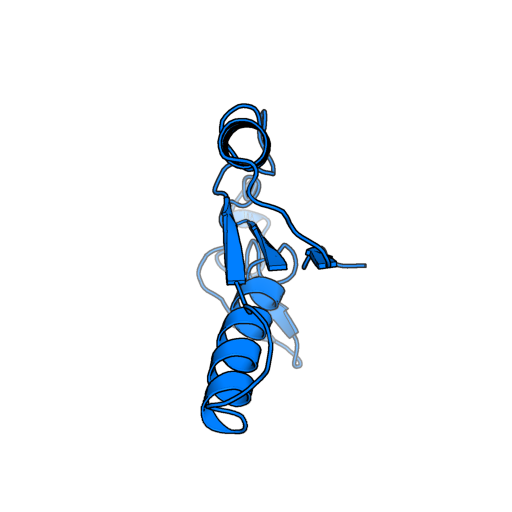2 HIS A CA 1
ATOM 599 C C . HIS A 1 82 ? 4.689 10.802 13.521 1.00 95.88 82 HIS A C 1
ATOM 601 O O . HIS A 1 82 ? 4.272 11.170 14.618 1.00 95.88 82 HIS A O 1
ATOM 607 N N . VAL A 1 83 ? 4.031 9.908 12.775 1.00 95.75 83 VAL A N 1
ATOM 608 C CA . VAL A 1 83 ? 2.723 9.351 13.162 1.00 95.75 83 VAL A CA 1
ATOM 609 C C . VAL A 1 83 ? 2.799 8.578 14.481 1.00 95.75 83 VAL A C 1
ATOM 611 O O . VAL A 1 83 ? 1.942 8.751 15.345 1.00 95.75 83 VAL A O 1
ATOM 614 N N . ALA A 1 84 ? 3.845 7.772 14.681 1.00 94.75 84 ALA A N 1
ATOM 615 C CA . ALA A 1 84 ? 4.050 7.027 15.920 1.00 94.75 84 ALA A CA 1
ATOM 616 C C . ALA A 1 84 ? 4.205 7.958 17.137 1.00 94.75 84 ALA A C 1
ATOM 618 O O . ALA A 1 84 ? 3.607 7.702 18.183 1.00 94.75 84 ALA A O 1
ATOM 619 N N . ARG A 1 85 ? 4.949 9.067 16.989 1.00 96.06 85 ARG A N 1
ATOM 620 C CA . ARG A 1 85 ? 5.064 10.106 18.029 1.00 96.06 85 ARG A CA 1
ATOM 621 C C . ARG A 1 85 ? 3.705 10.725 18.348 1.00 96.06 85 ARG A C 1
ATOM 623 O O . ARG A 1 85 ? 3.320 10.765 19.512 1.00 96.06 85 ARG A O 1
ATOM 630 N N . LEU A 1 86 ? 2.940 11.102 17.324 1.00 96.94 86 LEU A N 1
ATOM 631 C CA . LEU A 1 86 ? 1.604 11.675 17.493 1.00 96.94 86 LEU A CA 1
ATOM 632 C C . LEU A 1 86 ? 0.636 10.714 18.202 1.00 96.94 86 LEU A C 1
ATOM 634 O O . LEU A 1 86 ? -0.171 11.136 19.029 1.00 96.94 86 LEU A O 1
ATOM 638 N N . PHE A 1 87 ? 0.697 9.417 17.890 1.00 96.56 87 PHE A N 1
ATOM 639 C CA . PHE A 1 87 ? -0.123 8.409 18.563 1.00 96.56 87 PHE A CA 1
ATOM 640 C C . PHE A 1 87 ? 0.262 8.257 20.034 1.00 96.56 87 PHE A C 1
ATOM 642 O O . PHE A 1 87 ? -0.629 8.235 20.883 1.00 96.56 87 PHE A O 1
ATOM 649 N N . ALA A 1 88 ? 1.560 8.247 20.349 1.00 96.19 88 ALA A N 1
ATOM 650 C CA . ALA A 1 88 ? 2.036 8.216 21.728 1.00 96.19 88 ALA A CA 1
ATOM 651 C C . ALA A 1 88 ? 1.577 9.450 22.526 1.00 96.19 88 ALA A C 1
ATOM 653 O O . ALA A 1 88 ? 1.040 9.300 23.622 1.00 96.19 88 ALA A O 1
ATOM 654 N N . GLU A 1 89 ? 1.705 10.654 21.958 1.00 98.06 89 GLU A N 1
ATOM 655 C CA . GLU A 1 89 ? 1.256 11.913 22.578 1.00 98.06 89 GLU A CA 1
ATOM 656 C C . GLU A 1 89 ? -0.252 11.933 22.856 1.00 98.06 89 GLU A C 1
ATOM 658 O O . GLU A 1 89 ? -0.701 12.491 23.856 1.00 98.06 89 GLU A O 1
ATOM 663 N N . ARG A 1 90 ? -1.045 11.297 21.988 1.00 97.56 90 ARG A N 1
ATOM 664 C CA . ARG A 1 90 ? -2.506 11.206 22.124 1.0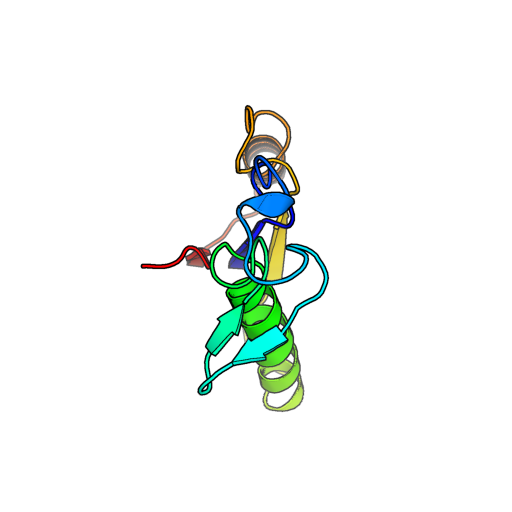0 97.56 90 ARG A CA 1
ATOM 665 C C . ARG A 1 90 ? -2.974 10.029 22.982 1.00 97.56 90 ARG A C 1
ATOM 667 O O . ARG A 1 90 ? -4.174 9.893 23.200 1.00 97.56 90 ARG A O 1
ATOM 674 N N . GLY A 1 91 ? -2.069 9.155 23.425 1.00 97.25 91 GLY A N 1
ATOM 675 C CA . GLY A 1 91 ? -2.431 7.896 24.081 1.00 97.25 91 GLY A CA 1
ATOM 676 C C . GLY A 1 91 ? -3.166 6.907 23.163 1.00 97.25 91 GLY A C 1
ATOM 677 O O . GLY A 1 91 ? -3.827 5.991 23.650 1.00 97.25 91 GLY A O 1
ATOM 678 N N . GLN A 1 92 ? -3.064 7.076 21.840 1.00 96.62 92 GLN A N 1
ATOM 679 C CA . GLN A 1 92 ? -3.633 6.157 20.856 1.00 96.62 92 GLN A CA 1
ATOM 680 C C . GLN A 1 92 ? -2.750 4.913 20.758 1.00 96.62 92 GLN A C 1
ATOM 682 O O . GLN A 1 92 ? -1.562 4.995 20.452 1.00 96.62 92 GLN A O 1
ATOM 687 N N . ARG A 1 93 ? -3.344 3.739 20.975 1.00 95.62 93 ARG A N 1
ATOM 688 C CA . ARG A 1 93 ? -2.642 2.456 20.888 1.00 95.62 93 ARG A CA 1
ATOM 689 C C . ARG A 1 93 ? -2.879 1.755 19.552 1.00 95.62 93 ARG A C 1
ATOM 691 O O . ARG A 1 93 ? -3.937 1.905 18.942 1.00 95.62 93 ARG A O 1
ATOM 698 N N . ILE A 1 94 ? -1.885 0.967 19.145 1.00 96.88 94 ILE A N 1
ATOM 699 C CA . ILE A 1 94 ? -1.971 -0.054 18.098 1.00 96.88 94 ILE A CA 1
ATOM 700 C C . ILE A 1 94 ? -1.687 -1.390 18.781 1.00 96.88 94 ILE A C 1
ATOM 702 O O . ILE A 1 94 ? -0.582 -1.590 19.279 1.00 96.88 94 ILE A O 1
ATOM 706 N N . ASP A 1 95 ? -2.667 -2.290 18.820 1.00 97.88 95 ASP A N 1
AT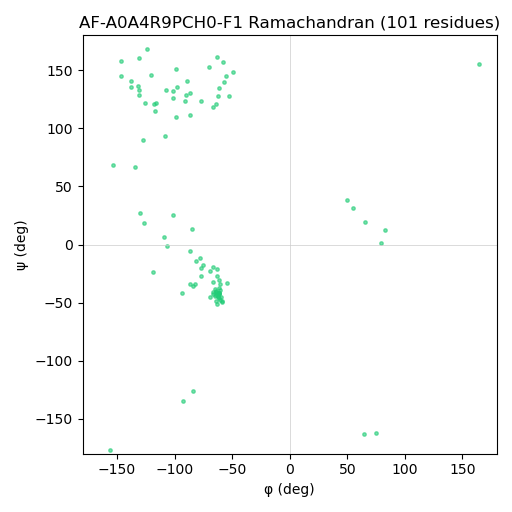OM 707 C CA . ASP A 1 95 ? -2.473 -3.609 19.437 1.00 97.88 95 ASP A CA 1
ATOM 708 C C . ASP A 1 95 ? -1.795 -4.599 18.482 1.00 97.88 95 ASP A C 1
ATOM 710 O O . ASP A 1 95 ? -0.983 -5.413 18.910 1.00 97.88 95 ASP A O 1
ATOM 714 N N . TRP A 1 96 ? -2.080 -4.489 17.179 1.00 98.19 96 TRP A N 1
ATOM 715 C CA . TRP A 1 96 ? -1.531 -5.365 16.140 1.00 98.19 96 TRP A CA 1
ATOM 716 C C . TRP A 1 96 ? -1.125 -4.569 14.900 1.00 98.19 96 TRP A C 1
ATOM 718 O O . TRP A 1 96 ? -1.888 -3.719 14.421 1.00 98.19 96 TRP A O 1
ATOM 728 N N . CYS A 1 97 ? 0.049 -4.875 14.347 1.00 98.00 97 CYS A N 1
ATOM 729 C CA . CYS A 1 97 ? 0.563 -4.286 13.113 1.00 98.00 97 CYS A CA 1
ATOM 730 C C . CYS A 1 97 ? 1.054 -5.386 12.168 1.00 98.00 97 CYS A C 1
ATOM 732 O O . CYS A 1 97 ? 1.785 -6.276 12.596 1.00 98.00 97 CYS A O 1
ATOM 734 N N . ILE A 1 98 ? 0.653 -5.307 10.901 1.00 98.44 98 ILE A N 1
ATOM 735 C CA . ILE A 1 98 ? 1.174 -6.133 9.810 1.00 98.44 98 ILE A CA 1
ATOM 736 C C . ILE A 1 98 ? 1.830 -5.179 8.812 1.00 98.44 98 ILE A C 1
ATOM 738 O O . ILE A 1 98 ? 1.160 -4.282 8.299 1.00 98.44 98 ILE A O 1
ATOM 742 N N . THR A 1 99 ? 3.124 -5.361 8.559 1.00 97.81 99 THR A N 1
ATOM 743 C CA . THR A 1 99 ? 3.876 -4.655 7.514 1.00 97.81 99 THR A CA 1
ATOM 744 C C . THR A 1 99 ? 3.728 -5.406 6.200 1.00 97.81 99 THR A C 1
ATOM 746 O O . THR A 1 99 ? 3.915 -6.620 6.174 1.00 97.81 99 THR A O 1
ATOM 749 N N . GLY A 1 100 ? 3.384 -4.709 5.121 1.00 97.56 100 GLY A N 1
ATOM 750 C CA . GLY A 1 100 ? 3.221 -5.333 3.803 1.00 97.56 100 GLY A CA 1
ATOM 751 C C . GLY A 1 100 ? 4.516 -5.490 2.997 1.00 97.56 100 GLY A C 1
ATOM 752 O O . GLY A 1 100 ? 4.422 -5.731 1.795 1.00 97.56 100 GLY A O 1
ATOM 753 N N . GLU A 1 101 ? 5.683 -5.327 3.619 1.00 97.44 101 GLU A N 1
ATOM 754 C CA . GLU A 1 101 ? 6.982 -5.578 2.984 1.00 97.44 101 GLU A CA 1
ATOM 755 C C . GLU A 1 101 ? 7.066 -7.001 2.406 1.00 97.44 101 GLU A C 1
ATOM 757 O O . GLU A 1 101 ? 6.521 -7.936 3.008 1.00 97.44 101 GLU A O 1
ATOM 762 N N . PRO A 1 102 ? 7.747 -7.207 1.265 1.00 94.75 102 PRO A N 1
ATOM 763 C CA . PRO A 1 102 ? 7.948 -8.542 0.712 1.00 94.75 102 PRO A CA 1
ATOM 764 C C . PRO A 1 102 ? 8.863 -9.381 1.627 1.00 94.75 102 PRO A C 1
ATOM 766 O O . PRO A 1 102 ? 10.029 -9.042 1.829 1.00 94.75 102 PRO A O 1
ATOM 769 N N . SER A 1 103 ? 8.336 -10.491 2.164 1.00 90.94 103 SER A N 1
ATOM 770 C CA . SER A 1 103 ? 8.996 -11.370 3.154 1.00 90.94 103 SER A CA 1
ATOM 771 C C . SER A 1 103 ? 9.290 -12.780 2.656 1.00 90.94 103 SER A C 1
ATOM 773 O O . SER A 1 103 ? 8.377 -13.346 2.008 1.00 90.94 103 SER A O 1
#

Secondary structure (DSSP, 8-state):
-EEEE--------GGGSSS-TTS-EEETTEEESTTIIIIIHHHHHHHHHHHHHHHH-TT-SS---EEEES-SSS--SSSHHHHHHHHHHTT---S--EE-S--